Protein AF-A0A0Q5QV87-F1 (afdb_monomer)

Solvent-accessible surface area (backbone atoms only — not comparable to full-atom values): 5694 Å² total; per-residue (Å²): 135,84,82,78,74,77,78,78,58,72,74,76,65,68,63,78,70,57,68,65,55,54,49,50,48,14,52,50,34,26,51,54,11,47,52,39,25,52,51,25,50,51,50,49,44,44,34,76,71,67,65,51,84,56,61,35,87,90,78,71,43,77,48,56,68,65,60,53,48,51,52,38,47,50,41,24,53,49,11,47,50,40,18,50,52,11,48,48,48,44,48,57,57,44,72,75,42,82,80,69,128

Secondary structure (DSSP, 8-state):
---------GGGGS----HHHHHHHHHHHHHHHHHHHHHHHHHHIIIIIH--PPBPTTT-SBPPHHHHHHHHHHHHHHHHHHHHHHHHHHHHHHHT-TT--

pLDDT: mean 80.94, std 17.09, range [43.22, 96.56]

Structure (mmCIF, N/CA/C/O backbone):
data_AF-A0A0Q5QV87-F1
#
_entry.id   AF-A0A0Q5QV87-F1
#
loop_
_atom_site.group_PDB
_atom_site.id
_atom_site.type_symbol
_atom_site.label_atom_id
_atom_site.label_alt_id
_atom_site.label_comp_id
_atom_site.label_asym_id
_atom_site.label_entity_id
_atom_site.label_seq_id
_atom_site.pdbx_PDB_ins_code
_atom_site.Cartn_x
_atom_site.Cartn_y
_atom_site.Cartn_z
_atom_site.occupancy
_atom_site.B_iso_or_equiv
_atom_site.auth_seq_id
_atom_site.auth_comp_id
_atom_site.auth_asym_id
_atom_site.auth_atom_id
_atom_site.pdbx_PDB_model_num
ATOM 1 N N . MET A 1 1 ? -24.338 32.020 56.469 1.00 43.72 1 MET A N 1
ATOM 2 C CA . MET A 1 1 ? -24.141 30.595 56.130 1.00 43.72 1 MET A CA 1
ATOM 3 C C . MET A 1 1 ? -23.728 30.560 54.665 1.00 43.72 1 MET A C 1
ATOM 5 O O . MET A 1 1 ? -24.567 30.794 53.809 1.00 43.72 1 MET A O 1
ATOM 9 N N . ALA A 1 2 ? -22.423 30.494 54.391 1.00 44.25 2 ALA A N 1
ATOM 10 C CA . ALA A 1 2 ? -21.893 30.604 53.032 1.00 44.25 2 ALA A CA 1
ATOM 11 C C . ALA A 1 2 ? -22.128 29.286 52.283 1.00 44.25 2 ALA A C 1
ATOM 13 O O . ALA A 1 2 ? -21.658 28.235 52.716 1.00 44.25 2 ALA A O 1
ATOM 14 N N . LEU A 1 3 ? -22.896 29.357 51.196 1.00 48.56 3 LEU A N 1
ATOM 15 C CA . LEU A 1 3 ? -23.112 28.267 50.254 1.00 48.56 3 LEU A CA 1
ATOM 16 C C . LEU A 1 3 ? -21.819 28.125 49.437 1.00 48.56 3 LEU A C 1
ATOM 18 O O . LEU A 1 3 ? -21.518 28.963 48.592 1.00 48.56 3 LEU A O 1
ATOM 22 N N . ILE A 1 4 ? -21.002 27.126 49.757 1.00 52.38 4 ILE A N 1
ATOM 23 C CA . ILE A 1 4 ? -19.833 26.781 48.948 1.00 52.38 4 ILE A CA 1
ATOM 24 C C . ILE A 1 4 ? -20.374 26.042 47.725 1.00 52.38 4 ILE A C 1
ATOM 26 O O . ILE A 1 4 ? -20.790 24.888 47.831 1.00 52.38 4 ILE A O 1
ATOM 30 N N . ASP A 1 5 ? -20.415 26.728 46.584 1.00 56.97 5 ASP A N 1
ATOM 3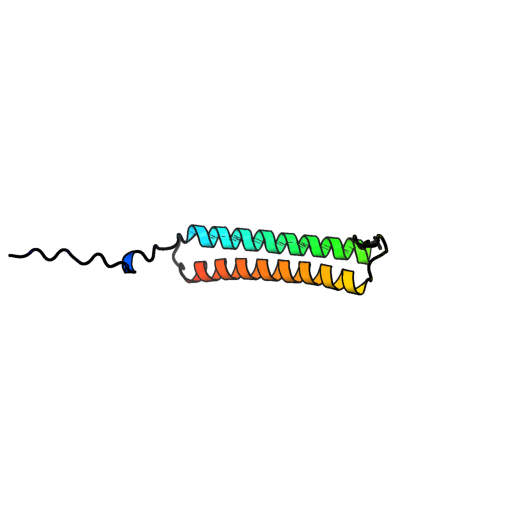1 C CA . ASP A 1 5 ? -20.718 26.114 45.296 1.00 56.97 5 ASP A CA 1
ATOM 32 C C . ASP A 1 5 ? -19.749 24.945 45.053 1.00 56.97 5 ASP A C 1
ATOM 34 O O . ASP A 1 5 ? -18.531 25.114 45.202 1.00 56.97 5 ASP A O 1
ATOM 38 N N . PRO A 1 6 ? -20.238 23.747 44.683 1.00 54.31 6 PRO A N 1
ATOM 39 C CA . PRO A 1 6 ? -19.358 22.632 44.396 1.00 54.31 6 PRO A CA 1
ATOM 40 C C . PRO A 1 6 ? -18.494 23.004 43.194 1.00 54.31 6 PRO A C 1
ATOM 42 O O . PRO A 1 6 ? -18.991 23.243 42.091 1.00 54.31 6 PRO A O 1
ATOM 45 N N . ILE A 1 7 ? -17.186 23.053 43.440 1.00 55.88 7 ILE A N 1
ATOM 46 C CA . ILE A 1 7 ? -16.123 23.188 42.449 1.00 55.88 7 ILE A CA 1
ATOM 47 C C . ILE A 1 7 ? -16.470 22.267 41.277 1.00 55.88 7 ILE A C 1
ATOM 49 O O . ILE A 1 7 ? -16.393 21.041 41.380 1.00 55.88 7 ILE A O 1
ATOM 53 N N . LYS A 1 8 ? -16.902 22.862 40.159 1.00 54.75 8 LYS A N 1
ATOM 54 C CA . LYS A 1 8 ? -17.089 22.158 38.891 1.00 54.75 8 LYS A CA 1
ATOM 55 C C . LYS A 1 8 ? -15.723 21.626 38.495 1.00 54.75 8 LYS A C 1
ATOM 57 O O . LYS A 1 8 ? -14.921 22.365 37.938 1.00 54.75 8 LYS A O 1
ATOM 62 N N . ASN A 1 9 ? -15.454 20.367 38.830 1.00 55.72 9 ASN A N 1
ATOM 63 C CA . ASN A 1 9 ? -14.232 19.667 38.467 1.00 55.72 9 ASN A CA 1
ATOM 64 C C . ASN A 1 9 ? -14.017 19.798 36.948 1.00 55.72 9 ASN A C 1
ATOM 66 O O . ASN A 1 9 ? -14.738 19.145 36.186 1.00 55.72 9 ASN A O 1
ATOM 70 N N . PRO A 1 10 ? -13.025 20.576 36.470 1.00 53.31 10 PRO A N 1
ATOM 71 C CA . PRO A 1 10 ? -12.747 20.673 35.037 1.00 53.31 10 PRO A CA 1
ATOM 72 C C . PRO A 1 10 ? -12.298 19.317 34.460 1.00 53.31 10 PRO A C 1
ATOM 74 O O . PRO A 1 10 ? -12.443 19.073 33.265 1.00 53.31 10 PRO A O 1
ATOM 77 N N . LEU A 1 11 ? -11.869 18.391 35.328 1.00 52.12 11 LEU A N 1
ATOM 78 C CA . LEU A 1 11 ? -11.518 17.000 35.024 1.00 52.12 11 LEU A CA 1
ATOM 79 C C . LEU A 1 11 ? -12.723 16.105 34.674 1.00 52.12 11 LEU A C 1
ATOM 81 O O . LEU A 1 11 ? -12.552 15.103 33.985 1.00 52.12 11 LEU A O 1
ATOM 85 N N . GLY A 1 12 ? -13.948 16.471 35.074 1.00 46.97 12 GLY A N 1
ATOM 86 C CA . GLY A 1 12 ? -15.171 15.777 34.634 1.00 46.97 12 GLY A CA 1
ATOM 87 C C . GLY A 1 12 ? -15.510 16.039 33.160 1.00 46.97 12 GLY A C 1
ATOM 88 O O . GLY A 1 12 ? -16.309 15.323 32.558 1.00 46.97 12 GLY A O 1
ATOM 89 N N . THR A 1 13 ? -14.856 17.044 32.569 1.00 47.84 13 THR A N 1
ATOM 90 C CA . THR A 1 13 ? -14.978 17.446 31.163 1.00 47.84 13 THR A CA 1
ATOM 91 C C . THR A 1 13 ? -13.884 16.829 30.292 1.00 47.84 13 THR A C 1
ATOM 93 O O . THR A 1 13 ? -13.701 17.253 29.150 1.00 47.84 13 THR A O 1
ATOM 96 N N . ILE A 1 14 ? -13.195 15.775 30.756 1.00 50.47 14 ILE A N 1
ATOM 97 C CA . ILE A 1 14 ? -12.572 14.804 29.843 1.00 50.47 14 ILE A CA 1
ATOM 98 C C . ILE A 1 14 ? -13.722 14.002 29.235 1.00 50.47 14 ILE A C 1
ATOM 100 O O . ILE A 1 14 ? -14.072 12.885 29.612 1.00 50.47 14 ILE A O 1
ATOM 104 N N . ARG A 1 15 ? -14.391 14.712 28.334 1.00 52.16 15 ARG A N 1
ATOM 105 C CA . ARG A 1 15 ? -15.486 14.329 27.475 1.00 52.16 15 ARG A CA 1
ATOM 106 C C . ARG A 1 15 ? -15.196 12.926 26.976 1.00 52.16 15 ARG A C 1
ATOM 108 O O . ARG A 1 15 ? -14.250 12.739 26.215 1.00 52.16 15 ARG A O 1
ATOM 115 N N . LYS A 1 16 ? -16.006 11.962 27.426 1.00 56.59 16 LYS A N 1
ATOM 116 C CA . LYS A 1 16 ? -16.109 10.616 26.858 1.00 56.59 16 LYS A CA 1
ATOM 117 C C . LYS A 1 16 ? -16.083 10.778 25.339 1.00 56.59 16 LYS A C 1
ATOM 119 O O . LYS A 1 16 ? -17.087 11.191 24.758 1.00 56.59 16 LYS A O 1
ATOM 124 N N . GLN A 1 17 ? -14.928 10.573 24.702 1.00 57.09 17 GLN A N 1
ATOM 125 C CA . GLN A 1 17 ? -14.878 10.617 23.250 1.00 57.09 17 GLN A CA 1
ATOM 126 C C . GLN A 1 17 ? -15.854 9.537 22.784 1.00 57.09 17 GLN A C 1
ATOM 128 O O . GLN A 1 17 ? -15.802 8.418 23.306 1.00 57.09 17 GLN A O 1
ATOM 133 N N . PRO A 1 18 ? -16.816 9.876 21.913 1.00 62.19 18 PRO A N 1
ATOM 134 C CA . PRO A 1 18 ? -17.909 8.975 21.617 1.00 62.19 18 PRO A CA 1
ATOM 135 C C . PRO A 1 18 ? -17.298 7.701 21.044 1.00 62.19 18 PRO A C 1
ATOM 137 O O . PRO A 1 18 ? -16.614 7.731 20.024 1.00 62.19 18 PRO A O 1
ATOM 140 N N . THR A 1 19 ? -17.512 6.572 21.714 1.00 67.94 19 THR A N 1
ATOM 141 C CA . THR A 1 19 ? -17.016 5.249 21.302 1.00 67.94 19 THR A CA 1
ATOM 142 C C . THR A 1 19 ? -17.408 4.921 19.853 1.00 67.94 19 THR A C 1
ATOM 144 O O . THR A 1 19 ? -16.710 4.179 19.160 1.00 67.94 19 THR A O 1
ATOM 147 N N . SER A 1 20 ? -18.477 5.548 19.347 1.00 75.75 20 SER A N 1
ATOM 148 C CA . SER A 1 20 ? -18.893 5.520 17.944 1.00 75.75 20 SER A CA 1
ATOM 149 C C . SER A 1 20 ? -17.906 6.187 16.978 1.00 75.75 20 SER A C 1
ATOM 151 O O . SER A 1 20 ? -17.732 5.676 15.871 1.00 75.75 20 SER A O 1
ATOM 153 N N . PHE A 1 21 ? -17.225 7.270 17.368 1.00 81.50 21 PHE A N 1
ATOM 154 C CA . PHE A 1 21 ? -16.214 7.933 16.540 1.00 81.50 21 PHE A CA 1
ATOM 155 C C . PHE A 1 21 ? -15.023 7.014 16.298 1.00 81.50 21 PHE A C 1
ATOM 157 O O . PHE A 1 21 ? -14.685 6.769 15.146 1.00 81.50 21 PHE A O 1
ATOM 164 N N . TYR A 1 22 ? -14.447 6.421 17.346 1.00 78.81 22 TYR A N 1
ATOM 165 C CA . TYR A 1 22 ? -13.315 5.504 17.189 1.00 78.81 22 TYR A CA 1
ATOM 166 C C . TYR A 1 22 ? -13.683 4.222 16.450 1.00 78.81 22 TYR A C 1
ATOM 168 O O . TYR A 1 22 ? -12.902 3.727 15.642 1.00 78.81 22 TYR A O 1
ATOM 176 N N . ARG A 1 23 ? -14.893 3.697 16.669 1.00 81.56 23 ARG A N 1
ATOM 177 C CA . ARG A 1 23 ? -15.383 2.533 15.922 1.00 81.56 23 ARG A CA 1
ATOM 178 C C . ARG A 1 23 ? -15.582 2.866 14.440 1.00 81.56 23 ARG A C 1
ATOM 180 O O . ARG A 1 23 ? -15.287 2.040 13.580 1.00 81.56 23 ARG A O 1
ATOM 187 N N . ARG A 1 24 ? -16.050 4.076 14.120 1.00 85.62 24 ARG A N 1
ATOM 188 C CA . ARG A 1 24 ? -16.154 4.560 12.736 1.00 85.62 24 ARG A CA 1
ATOM 189 C C . ARG A 1 24 ? -14.765 4.772 12.135 1.00 85.62 24 ARG A C 1
ATOM 191 O O . ARG A 1 24 ? -14.514 4.280 11.042 1.00 85.62 24 ARG A O 1
ATOM 198 N N . LEU A 1 25 ? -13.864 5.421 12.867 1.00 86.62 25 LEU A N 1
ATOM 199 C CA . LEU A 1 25 ? -12.482 5.666 12.468 1.00 86.62 25 LEU A CA 1
ATOM 200 C C . LEU A 1 25 ? -11.752 4.351 12.180 1.00 86.62 25 LEU A C 1
ATOM 202 O O . LEU A 1 25 ? -11.245 4.183 11.081 1.00 86.62 25 LEU A O 1
ATOM 206 N N . GLY A 1 26 ? -11.794 3.382 13.095 1.00 86.88 26 GLY A N 1
ATOM 207 C CA . GLY A 1 26 ? -11.177 2.070 12.901 1.00 86.88 26 GLY A CA 1
ATOM 208 C C . GLY A 1 26 ? -11.674 1.366 11.635 1.00 86.88 26 GLY A C 1
ATOM 209 O O . GLY A 1 26 ? -10.864 0.866 10.864 1.00 86.88 26 GLY A O 1
ATOM 210 N N . ARG A 1 27 ? -12.986 1.413 11.345 1.00 89.88 27 ARG A N 1
ATOM 211 C CA . ARG A 1 27 ? -13.548 0.861 10.095 1.00 89.88 27 ARG A CA 1
ATOM 212 C C . ARG A 1 27 ? -13.025 1.575 8.850 1.00 89.88 27 ARG A C 1
ATOM 214 O O . ARG A 1 27 ? -12.660 0.899 7.894 1.00 89.88 27 ARG A O 1
ATOM 221 N N 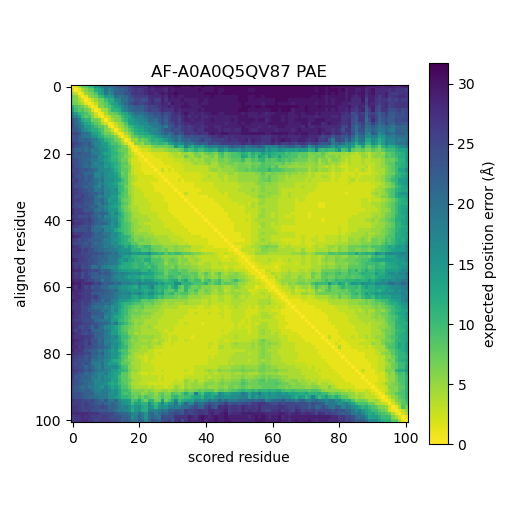. TRP A 1 28 ? -12.989 2.909 8.857 1.00 91.19 28 TRP A N 1
ATOM 222 C CA . TRP A 1 28 ? -12.445 3.685 7.738 1.00 91.19 28 TRP A CA 1
ATOM 223 C C . TRP A 1 28 ? -10.968 3.385 7.516 1.00 91.19 28 TRP A C 1
ATOM 225 O O . TRP A 1 28 ? -10.570 3.135 6.388 1.00 91.19 28 TRP A O 1
ATOM 235 N N . TRP A 1 29 ? -10.171 3.333 8.581 1.00 90.56 29 TRP A N 1
ATOM 236 C CA . TRP A 1 29 ? -8.745 3.030 8.495 1.00 90.56 29 TRP A CA 1
ATOM 237 C C . TRP A 1 29 ? -8.497 1.616 7.968 1.00 90.56 29 TRP A C 1
ATOM 239 O O . TRP A 1 29 ? -7.682 1.436 7.067 1.00 90.56 29 TRP A O 1
ATOM 249 N N . THR A 1 30 ? -9.259 0.623 8.437 1.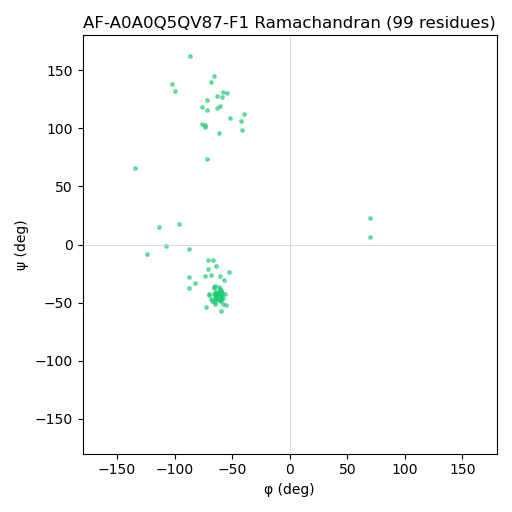00 93.12 30 THR A N 1
ATOM 250 C CA . THR A 1 30 ? -9.203 -0.735 7.882 1.00 93.12 30 THR A CA 1
ATOM 251 C C . THR A 1 30 ? -9.559 -0.764 6.398 1.00 93.12 30 THR A C 1
ATOM 253 O O . THR A 1 30 ? -8.833 -1.382 5.619 1.00 93.12 30 THR A O 1
ATOM 256 N N . ALA A 1 31 ? -10.635 -0.085 5.991 1.00 93.31 31 ALA A N 1
ATOM 257 C CA . ALA A 1 31 ? -11.068 -0.053 4.597 1.00 93.31 31 ALA A CA 1
ATOM 258 C C . ALA A 1 31 ? -10.037 0.639 3.694 1.00 93.31 31 ALA A C 1
ATOM 260 O O . ALA A 1 31 ? -9.625 0.068 2.687 1.00 93.31 31 ALA A O 1
ATOM 261 N N . THR A 1 32 ? -9.571 1.828 4.083 1.00 93.94 32 THR A N 1
ATOM 262 C CA . THR A 1 32 ? -8.576 2.600 3.330 1.00 93.94 32 THR A CA 1
ATOM 263 C C . THR A 1 32 ? -7.257 1.843 3.217 1.00 93.94 32 THR A C 1
ATOM 265 O O . THR A 1 32 ? -6.727 1.715 2.118 1.00 93.94 32 THR A O 1
ATOM 268 N N . GLY A 1 33 ? -6.745 1.286 4.319 1.00 93.06 33 GLY A N 1
ATOM 269 C CA . GLY A 1 33 ? -5.502 0.516 4.295 1.00 93.06 33 GLY A CA 1
ATOM 270 C C . GLY A 1 33 ? -5.593 -0.723 3.400 1.00 93.06 33 GLY A C 1
ATOM 271 O O . GLY A 1 33 ? -4.704 -0.972 2.586 1.00 93.06 33 GLY A O 1
ATOM 272 N N . SER A 1 34 ? -6.714 -1.450 3.474 1.00 94.94 34 SER A N 1
ATOM 273 C CA . SER A 1 34 ? -6.957 -2.621 2.620 1.00 94.94 34 SER A CA 1
ATOM 274 C C . SER A 1 34 ? -7.037 -2.233 1.143 1.00 94.94 34 SER A C 1
ATOM 276 O O . SER A 1 34 ? -6.470 -2.920 0.298 1.00 94.94 34 SER A O 1
ATOM 278 N N . LEU A 1 35 ? -7.694 -1.113 0.825 1.00 96.38 35 LEU A N 1
ATOM 279 C CA . LEU A 1 35 ? -7.801 -0.613 -0.545 1.00 96.38 35 LEU A CA 1
ATOM 280 C C . LEU A 1 35 ? -6.427 -0.252 -1.123 1.00 96.38 35 LEU A C 1
ATOM 282 O O . LEU A 1 35 ? -6.124 -0.635 -2.250 1.00 96.38 35 LEU A O 1
ATOM 286 N N . VAL A 1 36 ? -5.583 0.432 -0.345 1.00 95.94 36 VAL A N 1
ATOM 287 C CA . VAL A 1 36 ? -4.212 0.778 -0.754 1.00 95.94 36 VAL A CA 1
ATOM 288 C C . VAL A 1 36 ? -3.372 -0.481 -0.985 1.00 95.94 36 VAL A C 1
ATOM 290 O O . VAL A 1 36 ? -2.662 -0.565 -1.984 1.00 95.94 36 VAL A O 1
ATOM 293 N N . PHE A 1 37 ? -3.488 -1.485 -0.113 1.00 95.75 37 PHE A N 1
ATOM 294 C CA . PHE A 1 37 ? -2.779 -2.757 -0.270 1.00 95.75 37 PHE A CA 1
ATOM 295 C C . PHE A 1 37 ? -3.197 -3.510 -1.543 1.00 95.75 37 PHE A C 1
ATOM 297 O O . PHE A 1 37 ? -2.344 -3.988 -2.297 1.00 95.75 37 PHE A O 1
ATOM 304 N N . VAL A 1 38 ? -4.504 -3.588 -1.813 1.00 96.56 38 VAL A N 1
ATOM 305 C CA . VAL A 1 38 ? -5.032 -4.201 -3.042 1.00 96.56 38 VAL A CA 1
ATOM 306 C C . VAL A 1 38 ? -4.544 -3.434 -4.267 1.00 96.56 38 VAL A C 1
ATOM 308 O O . VAL A 1 38 ? -4.063 -4.045 -5.217 1.00 96.56 38 VAL A O 1
ATOM 311 N N . PHE A 1 39 ? -4.598 -2.104 -4.232 1.00 95.88 39 PHE A N 1
ATOM 312 C CA . PHE A 1 39 ? -4.112 -1.265 -5.322 1.00 95.88 39 PHE A CA 1
ATOM 313 C C . PHE A 1 39 ? -2.618 -1.484 -5.604 1.00 95.88 39 PHE A C 1
ATOM 315 O O . PHE A 1 39 ? -2.241 -1.712 -6.752 1.00 95.88 39 PHE A O 1
ATOM 322 N N . ALA A 1 40 ? -1.772 -1.499 -4.570 1.00 95.38 40 ALA A N 1
ATOM 323 C CA . ALA A 1 40 ? -0.344 -1.779 -4.714 1.00 95.38 40 ALA A CA 1
ATOM 324 C C . ALA A 1 40 ? -0.089 -3.181 -5.294 1.00 95.38 40 ALA A C 1
ATOM 326 O O . ALA A 1 40 ? 0.778 -3.352 -6.148 1.00 95.38 40 ALA A O 1
ATOM 327 N N . SER A 1 41 ? -0.886 -4.171 -4.886 1.00 94.38 41 SER A N 1
ATOM 328 C CA . SER A 1 41 ? -0.805 -5.538 -5.411 1.00 94.38 41 SER A CA 1
ATOM 329 C C . SER A 1 41 ? -1.173 -5.599 -6.898 1.00 94.38 41 SER A C 1
ATOM 331 O O . SER A 1 41 ? -0.486 -6.257 -7.674 1.00 94.38 41 SER A O 1
ATOM 333 N N . VAL A 1 42 ? -2.210 -4.868 -7.324 1.00 95.94 42 VAL A N 1
ATOM 334 C CA . VAL A 1 42 ? -2.570 -4.739 -8.747 1.00 95.94 42 VAL A CA 1
ATOM 335 C C . VAL A 1 42 ? -1.439 -4.076 -9.533 1.00 95.94 42 VAL A C 1
ATOM 337 O O . VAL A 1 42 ? -1.064 -4.591 -10.582 1.00 95.94 42 VAL A O 1
ATOM 340 N N . LEU A 1 43 ? -0.846 -2.993 -9.021 1.00 94.06 43 LEU A N 1
ATOM 341 C CA . LEU A 1 43 ? 0.307 -2.351 -9.663 1.00 94.06 43 LEU A CA 1
ATOM 342 C C . LEU A 1 43 ? 1.495 -3.308 -9.807 1.00 94.06 43 LEU A C 1
ATOM 344 O O . LEU A 1 43 ? 2.117 -3.340 -10.866 1.00 94.06 43 LEU A O 1
ATOM 348 N N . ALA A 1 44 ? 1.776 -4.115 -8.781 1.00 93.44 44 ALA A N 1
ATOM 349 C CA . ALA A 1 44 ? 2.827 -5.126 -8.833 1.00 93.44 44 ALA A CA 1
ATOM 350 C C . ALA A 1 44 ? 2.569 -6.146 -9.951 1.00 93.44 44 ALA A C 1
ATOM 352 O O . ALA A 1 44 ? 3.458 -6.426 -10.750 1.00 93.44 44 ALA A O 1
ATOM 353 N N . VAL A 1 45 ? 1.343 -6.668 -10.046 1.00 94.50 45 VAL A N 1
ATOM 354 C CA . VAL A 1 45 ? 0.963 -7.643 -11.079 1.00 94.50 45 VAL A CA 1
ATOM 355 C C . VAL A 1 45 ? 1.014 -7.023 -12.475 1.00 94.50 45 VAL A C 1
ATOM 357 O O . VAL A 1 45 ? 1.517 -7.646 -13.404 1.00 94.50 45 VAL A O 1
ATOM 360 N N . VAL A 1 46 ? 0.536 -5.792 -12.642 1.00 93.50 46 VAL A N 1
ATOM 361 C CA . VAL A 1 46 ? 0.578 -5.088 -13.932 1.00 93.50 46 VAL A CA 1
ATOM 362 C C . VAL A 1 46 ? 2.021 -4.837 -14.375 1.00 93.50 46 VAL A C 1
ATOM 364 O O . VAL A 1 46 ? 2.368 -5.100 -15.525 1.00 93.50 46 VAL A O 1
ATOM 367 N N . HIS A 1 47 ? 2.880 -4.386 -13.465 1.00 91.44 47 HIS A N 1
ATOM 368 C CA . HIS A 1 47 ? 4.267 -4.073 -13.791 1.00 91.44 47 HIS A CA 1
ATOM 369 C C . HIS A 1 47 ? 5.113 -5.333 -14.022 1.00 91.44 47 HIS A C 1
ATOM 371 O O . HIS A 1 47 ? 5.712 -5.485 -15.082 1.00 91.44 47 HIS A O 1
ATOM 377 N N . TYR A 1 48 ? 5.127 -6.263 -13.064 1.00 90.06 48 TYR A N 1
ATOM 378 C CA . TYR A 1 48 ? 5.996 -7.445 -13.109 1.00 90.06 48 TYR A CA 1
ATOM 379 C C . TYR A 1 48 ? 5.378 -8.636 -13.847 1.00 90.06 48 TYR A C 1
ATOM 381 O O . TYR A 1 48 ? 6.110 -9.456 -14.391 1.00 90.06 48 TYR A O 1
ATOM 389 N N . GLY A 1 49 ? 4.049 -8.751 -13.870 1.00 91.56 49 GLY A N 1
ATOM 390 C CA . GLY A 1 49 ? 3.344 -9.846 -14.543 1.00 91.56 49 GLY A CA 1
ATOM 391 C C . GLY A 1 49 ? 3.052 -9.569 -16.017 1.00 91.56 49 GLY A C 1
ATOM 392 O O . GLY A 1 49 ? 3.167 -10.477 -16.834 1.00 91.56 49 GLY A O 1
ATOM 393 N N . TYR A 1 50 ? 2.712 -8.324 -16.365 1.00 92.69 50 TYR A N 1
ATOM 394 C CA . TYR A 1 50 ? 2.405 -7.925 -17.748 1.00 92.69 50 TYR A CA 1
ATOM 395 C C . TYR A 1 50 ? 3.495 -7.062 -18.403 1.00 92.69 50 TYR A C 1
ATOM 397 O O . TYR A 1 50 ? 3.361 -6.703 -19.571 1.00 92.69 50 TYR A O 1
ATOM 405 N N . GLY A 1 51 ? 4.575 -6.733 -17.686 1.00 88.00 51 GLY A N 1
ATOM 406 C CA . GLY A 1 51 ? 5.721 -6.004 -18.240 1.00 88.00 51 GLY A CA 1
ATOM 407 C C . GLY A 1 51 ? 5.433 -4.541 -18.580 1.00 88.00 51 GLY A C 1
ATOM 408 O O . GLY A 1 51 ? 6.116 -3.967 -19.425 1.00 88.00 51 GLY A O 1
ATOM 409 N N . VAL A 1 52 ? 4.413 -3.929 -17.968 1.00 90.75 52 VAL A N 1
ATOM 410 C CA . VAL A 1 52 ? 4.043 -2.536 -18.254 1.00 90.75 52 VAL A CA 1
ATOM 411 C C . VAL A 1 52 ? 5.091 -1.591 -17.656 1.00 90.75 52 VAL A C 1
ATOM 413 O O . VAL A 1 52 ? 5.207 -1.541 -16.429 1.00 90.75 52 VAL A O 1
ATOM 416 N N . PRO A 1 53 ? 5.841 -0.814 -18.462 1.00 89.38 53 PRO A N 1
ATOM 417 C CA . PRO A 1 53 ? 6.874 0.072 -17.940 1.00 89.38 53 PRO A CA 1
ATOM 418 C C . PRO A 1 53 ? 6.260 1.226 -17.140 1.00 89.38 53 PRO A C 1
ATOM 420 O O . PRO A 1 53 ? 5.246 1.809 -17.526 1.00 89.38 53 PRO A O 1
ATOM 423 N N . MET A 1 54 ? 6.902 1.578 -16.026 1.00 89.81 54 MET A N 1
ATOM 424 C CA . MET A 1 54 ? 6.603 2.799 -15.280 1.00 89.81 54 MET A CA 1
ATOM 425 C C . MET A 1 54 ? 7.637 3.856 -15.642 1.00 89.81 54 MET A C 1
ATOM 427 O O . MET A 1 54 ? 8.833 3.575 -15.649 1.00 89.81 54 MET A O 1
ATOM 431 N N . TYR A 1 55 ? 7.172 5.060 -15.957 1.00 91.25 55 TYR A N 1
ATOM 432 C CA . TYR A 1 55 ? 8.030 6.163 -16.371 1.00 91.25 55 TYR A CA 1
ATOM 433 C C . TYR A 1 55 ? 8.236 7.137 -15.219 1.00 91.25 55 TYR A C 1
ATOM 435 O O . TYR A 1 55 ? 7.294 7.471 -14.496 1.00 91.25 55 TYR A O 1
ATOM 443 N N . ASP A 1 56 ? 9.471 7.603 -15.063 1.00 88.12 56 ASP A N 1
ATOM 444 C CA . ASP A 1 56 ? 9.785 8.664 -14.120 1.00 88.12 56 ASP A CA 1
ATOM 445 C C . ASP A 1 56 ? 9.225 9.985 -14.662 1.00 88.12 56 ASP A C 1
ATOM 447 O O . ASP A 1 56 ? 9.496 10.412 -15.787 1.00 88.12 56 ASP A O 1
ATOM 451 N N . LYS A 1 57 ? 8.405 10.639 -13.839 1.00 87.19 57 LYS A N 1
ATOM 452 C CA . LYS A 1 57 ? 7.738 11.899 -14.173 1.00 87.19 57 LYS A CA 1
ATOM 453 C C . LYS A 1 57 ? 8.733 13.029 -14.468 1.00 87.19 57 LYS A C 1
ATOM 455 O O . LYS A 1 57 ? 8.379 13.963 -15.183 1.00 87.19 57 LYS A O 1
ATOM 460 N N . ASN A 1 58 ? 9.937 12.978 -13.902 1.00 90.00 58 ASN A N 1
ATOM 461 C CA . ASN A 1 58 ? 10.893 14.083 -13.969 1.00 90.00 58 ASN A CA 1
ATOM 462 C C . ASN A 1 58 ? 11.685 14.109 -15.281 1.00 90.00 58 ASN A C 1
ATOM 464 O O . ASN A 1 58 ? 12.038 15.184 -15.756 1.00 90.00 58 ASN A O 1
ATOM 468 N N . ASN A 1 59 ? 11.971 12.943 -15.860 1.00 90.25 59 ASN A N 1
ATOM 469 C CA . ASN A 1 59 ? 12.823 12.802 -17.048 1.00 90.25 59 ASN A CA 1
ATOM 470 C C . ASN A 1 59 ? 12.133 12.065 -18.212 1.00 90.25 59 ASN A C 1
ATOM 472 O O . ASN A 1 59 ? 12.686 12.022 -19.309 1.00 90.25 59 ASN A O 1
ATOM 476 N N . GLY A 1 60 ? 10.946 11.488 -17.996 1.00 88.69 60 GLY A N 1
ATOM 477 C CA . GLY A 1 60 ? 10.206 10.723 -19.000 1.00 88.69 60 GLY A CA 1
ATOM 478 C C . GLY A 1 60 ? 10.844 9.381 -19.373 1.00 88.69 60 GLY A C 1
ATOM 479 O O . GLY A 1 60 ? 10.367 8.727 -20.299 1.00 88.69 60 GLY A O 1
ATOM 480 N N . GLN A 1 61 ? 11.910 8.960 -18.687 1.00 92.00 61 GLN A N 1
ATOM 481 C CA . GLN A 1 61 ? 12.576 7.682 -18.929 1.00 92.00 61 GLN A CA 1
ATOM 482 C C . GLN A 1 61 ? 11.918 6.556 -18.129 1.00 92.00 61 GLN A C 1
ATOM 484 O O . GLN A 1 61 ? 11.166 6.792 -17.183 1.00 92.00 61 GLN A O 1
ATOM 489 N N . ILE A 1 62 ? 12.186 5.310 -18.523 1.00 89.75 62 ILE A N 1
ATOM 490 C CA . ILE A 1 62 ? 11.729 4.137 -17.772 1.00 89.75 62 ILE A CA 1
ATOM 491 C C . ILE A 1 62 ? 12.398 4.169 -16.393 1.00 89.75 62 ILE A C 1
ATOM 493 O O . ILE A 1 62 ? 13.614 4.313 -16.288 1.00 89.75 62 ILE A O 1
ATOM 497 N N . SER A 1 63 ? 11.587 4.064 -15.343 1.00 90.38 63 SER A N 1
ATOM 498 C CA . SER A 1 63 ? 12.056 4.030 -13.960 1.00 90.38 63 SER A CA 1
ATOM 499 C C . SER A 1 63 ? 12.869 2.766 -13.689 1.00 90.38 63 SER A C 1
ATOM 501 O O . SER A 1 63 ? 12.547 1.691 -14.195 1.00 90.38 63 SER A O 1
ATOM 503 N N . ASP A 1 64 ? 13.888 2.889 -12.837 1.00 90.62 64 ASP A N 1
ATOM 504 C CA . ASP A 1 64 ? 14.665 1.742 -12.371 1.00 90.62 64 ASP A CA 1
ATOM 505 C C . ASP A 1 64 ? 13.749 0.707 -11.677 1.00 90.62 64 ASP A C 1
ATOM 507 O O . ASP A 1 64 ? 12.966 1.089 -10.794 1.00 90.62 64 ASP A O 1
ATOM 511 N N . PRO A 1 65 ? 13.832 -0.596 -12.018 1.00 87.38 65 PRO A N 1
ATOM 512 C CA . PRO A 1 65 ? 12.962 -1.622 -11.443 1.00 87.38 65 PRO A CA 1
ATOM 513 C C . PRO A 1 65 ? 13.022 -1.693 -9.915 1.00 87.38 65 PRO A C 1
ATOM 515 O O . PRO A 1 65 ? 12.020 -2.024 -9.278 1.00 87.38 65 PRO A O 1
ATOM 518 N N . THR A 1 66 ? 14.172 -1.364 -9.320 1.00 88.88 66 THR A N 1
ATOM 519 C CA . THR A 1 66 ? 14.368 -1.353 -7.863 1.00 88.88 66 THR A CA 1
ATOM 520 C C . THR A 1 66 ? 13.598 -0.213 -7.210 1.00 88.88 66 THR A C 1
ATOM 522 O O . THR A 1 66 ? 12.947 -0.410 -6.182 1.00 88.88 66 THR A O 1
ATOM 525 N N . ALA A 1 67 ? 13.626 0.976 -7.817 1.00 89.56 67 ALA A N 1
ATOM 526 C CA . ALA A 1 67 ? 12.868 2.128 -7.339 1.00 89.56 67 ALA A CA 1
ATOM 527 C C . ALA A 1 67 ? 11.356 1.869 -7.421 1.00 89.56 67 ALA A C 1
ATOM 529 O O . ALA A 1 67 ? 10.625 2.138 -6.465 1.00 89.56 67 ALA A O 1
ATOM 530 N N . VAL A 1 68 ? 10.893 1.271 -8.524 1.00 91.44 68 VAL A N 1
ATOM 531 C CA . VAL A 1 68 ? 9.488 0.866 -8.689 1.00 91.44 68 VAL A CA 1
ATOM 532 C C . VAL A 1 68 ? 9.091 -0.172 -7.637 1.00 9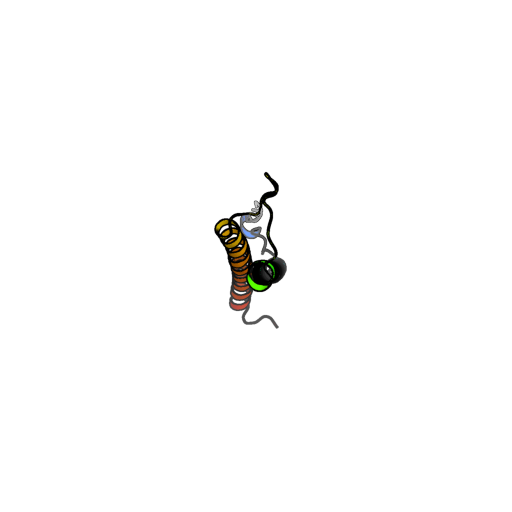1.44 68 VAL A C 1
ATOM 534 O O . VAL A 1 68 ? 8.066 -0.004 -6.970 1.00 91.44 68 VAL A O 1
ATOM 537 N N . ALA A 1 69 ? 9.928 -1.193 -7.419 1.00 91.44 69 ALA A N 1
ATOM 538 C CA . ALA A 1 69 ? 9.696 -2.220 -6.402 1.00 91.44 69 ALA A CA 1
ATOM 539 C C . ALA A 1 69 ? 9.558 -1.601 -5.009 1.00 91.44 69 ALA A C 1
ATOM 541 O O . ALA A 1 69 ? 8.627 -1.929 -4.274 1.00 91.44 69 ALA A O 1
ATOM 542 N N . ALA A 1 70 ? 10.461 -0.682 -4.66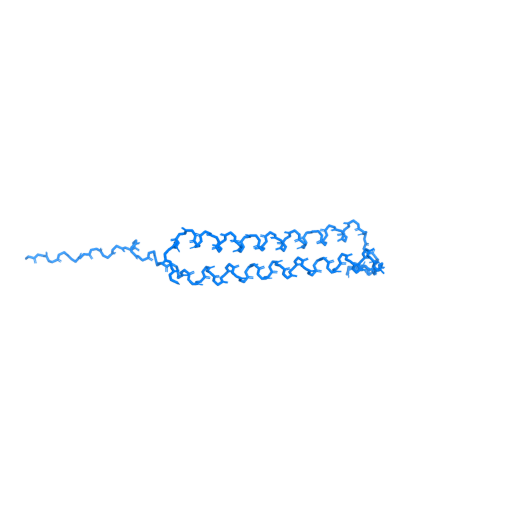1 1.00 92.88 70 ALA A N 1
ATOM 543 C CA . ALA A 1 70 ? 10.469 -0.013 -3.368 1.00 92.88 70 ALA A CA 1
ATOM 544 C C . ALA A 1 70 ? 9.198 0.817 -3.147 1.00 92.88 70 ALA A C 1
ATOM 546 O O . ALA A 1 70 ? 8.602 0.740 -2.073 1.00 92.88 70 ALA A O 1
ATOM 547 N N . ILE A 1 71 ? 8.741 1.562 -4.158 1.00 92.88 71 ILE A N 1
ATOM 548 C CA . ILE A 1 71 ? 7.512 2.364 -4.069 1.00 92.88 71 ILE A CA 1
ATOM 549 C C . ILE A 1 71 ? 6.287 1.461 -3.907 1.00 92.88 71 ILE A C 1
ATOM 551 O O . ILE A 1 71 ? 5.465 1.691 -3.018 1.00 92.88 71 ILE A O 1
ATOM 555 N N . ILE A 1 72 ? 6.170 0.413 -4.726 1.00 94.19 72 ILE A N 1
ATOM 556 C CA . ILE A 1 72 ? 5.055 -0.540 -4.649 1.00 94.19 72 ILE A CA 1
ATOM 557 C C . ILE A 1 72 ? 5.047 -1.247 -3.290 1.00 94.19 72 ILE A C 1
ATO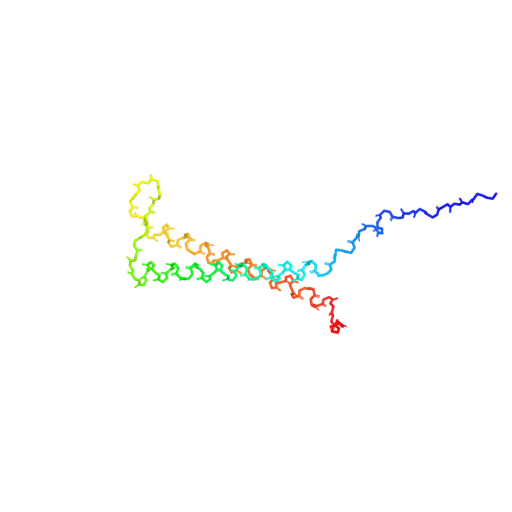M 559 O O . ILE A 1 72 ? 3.996 -1.342 -2.653 1.00 94.19 72 ILE A O 1
ATOM 563 N N . ALA A 1 73 ? 6.211 -1.690 -2.808 1.00 94.19 73 ALA A N 1
ATOM 564 C CA . ALA A 1 73 ? 6.348 -2.303 -1.495 1.00 94.19 73 ALA A CA 1
ATOM 565 C C . ALA A 1 73 ? 5.963 -1.321 -0.381 1.00 94.19 73 ALA A C 1
ATOM 567 O O . ALA A 1 73 ? 5.190 -1.683 0.502 1.00 94.19 73 ALA A O 1
ATOM 568 N N . MET A 1 74 ? 6.428 -0.071 -0.437 1.00 96.50 74 MET A N 1
ATOM 569 C CA . MET A 1 74 ? 6.085 0.956 0.549 1.00 96.50 74 MET A CA 1
ATOM 570 C C . MET A 1 74 ? 4.578 1.230 0.582 1.00 96.50 74 MET A C 1
ATOM 572 O O . MET A 1 74 ? 4.001 1.333 1.664 1.00 96.50 74 MET A O 1
ATOM 576 N N . LEU A 1 75 ? 3.921 1.298 -0.580 1.00 93.75 75 LEU A N 1
ATOM 577 C CA . LEU A 1 75 ? 2.466 1.442 -0.671 1.00 93.75 75 LEU A CA 1
ATOM 578 C C . LEU A 1 75 ? 1.745 0.215 -0.102 1.00 93.75 75 LEU A C 1
ATOM 580 O O . LEU A 1 75 ? 0.822 0.368 0.697 1.00 93.75 75 LEU A O 1
ATOM 584 N N . GLY A 1 76 ? 2.187 -0.991 -0.461 1.00 94.62 76 GLY A N 1
ATOM 585 C CA . GLY A 1 76 ? 1.626 -2.241 0.047 1.00 94.62 76 GLY A CA 1
ATOM 586 C C . GLY A 1 76 ? 1.748 -2.343 1.568 1.00 94.62 76 GLY A C 1
ATOM 587 O O . GLY A 1 76 ? 0.739 -2.446 2.268 1.00 94.62 76 GLY A O 1
ATOM 588 N N . PHE A 1 77 ? 2.967 -2.243 2.100 1.00 94.62 77 PHE A N 1
ATOM 589 C CA . PHE A 1 77 ? 3.222 -2.286 3.540 1.00 94.62 77 PHE A CA 1
ATOM 590 C C . PHE A 1 77 ? 2.538 -1.140 4.283 1.00 94.62 77 PHE A C 1
ATOM 592 O O . PHE A 1 77 ? 1.964 -1.373 5.344 1.00 94.62 77 PHE A O 1
ATOM 599 N N . GLY A 1 78 ? 2.534 0.072 3.725 1.00 93.44 78 GLY A N 1
ATOM 600 C CA . GLY A 1 78 ? 1.828 1.216 4.300 1.00 93.44 78 GLY A CA 1
ATOM 601 C C . GLY A 1 78 ? 0.321 0.977 4.393 1.00 93.44 78 GLY A C 1
ATOM 602 O O . GLY A 1 78 ? -0.274 1.184 5.451 1.00 93.44 78 GLY A O 1
ATOM 603 N N . GLY A 1 79 ? -0.295 0.467 3.323 1.00 92.94 79 GLY A N 1
ATOM 604 C CA . GLY A 1 79 ? -1.708 0.088 3.309 1.00 92.94 79 GLY A CA 1
ATOM 605 C C . GLY A 1 79 ? -2.027 -0.996 4.339 1.00 92.94 79 GLY A C 1
ATOM 606 O O . GLY A 1 79 ? -2.937 -0.833 5.156 1.00 92.94 79 GLY A O 1
ATOM 607 N N . LEU A 1 80 ? -1.230 -2.066 4.370 1.00 94.81 80 LEU A N 1
ATOM 608 C CA . LEU A 1 80 ? -1.385 -3.149 5.341 1.00 94.81 80 LEU A CA 1
ATOM 609 C C . LEU A 1 80 ? -1.251 -2.641 6.783 1.00 94.81 80 LEU A C 1
ATOM 611 O O . LEU A 1 80 ? -2.082 -2.960 7.632 1.00 94.81 80 LEU A O 1
ATOM 615 N N . PHE A 1 81 ? -0.249 -1.806 7.052 1.00 95.50 81 PHE A N 1
ATOM 616 C CA . PHE A 1 81 ? -0.015 -1.213 8.364 1.00 95.50 81 PHE A CA 1
ATOM 617 C C . PHE A 1 81 ? -1.202 -0.358 8.826 1.00 95.50 81 PHE A C 1
ATOM 619 O O . PHE A 1 81 ? -1.711 -0.541 9.934 1.00 95.50 81 PHE A O 1
ATOM 626 N N . VAL A 1 82 ? -1.709 0.523 7.960 1.00 93.50 82 VAL A N 1
ATOM 627 C CA . VAL A 1 82 ? -2.904 1.339 8.234 1.00 93.50 82 VAL A CA 1
ATOM 628 C C . VAL A 1 82 ? -4.122 0.450 8.499 1.00 93.50 82 VAL A C 1
ATOM 630 O O . VAL A 1 82 ? -4.893 0.712 9.430 1.00 93.50 82 VAL A O 1
ATOM 633 N N . ALA A 1 83 ? -4.274 -0.641 7.742 1.00 92.44 83 ALA A N 1
ATOM 634 C CA . ALA A 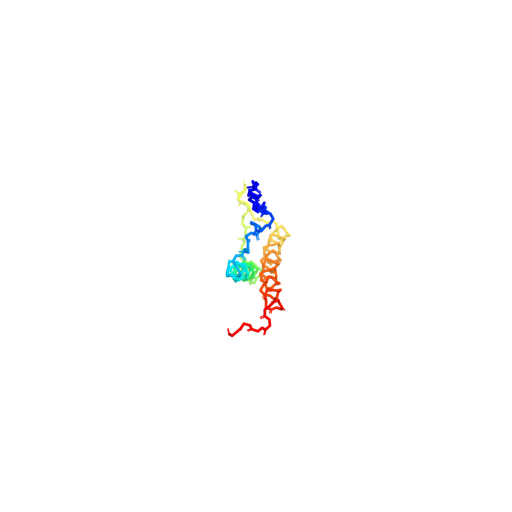1 83 ? -5.364 -1.581 7.954 1.00 92.44 83 ALA A CA 1
ATOM 635 C C . ALA A 1 83 ? -5.268 -2.275 9.321 1.00 92.44 83 ALA A C 1
ATOM 637 O O . ALA A 1 83 ? -6.272 -2.372 10.037 1.00 92.44 83 ALA A O 1
ATOM 638 N N . MET A 1 84 ? -4.059 -2.697 9.703 1.00 94.06 84 MET A N 1
ATOM 639 C CA . MET A 1 84 ? -3.768 -3.302 11.003 1.00 94.06 84 MET A CA 1
ATOM 640 C C . MET A 1 84 ? -4.046 -2.338 12.157 1.00 94.06 84 MET A C 1
ATOM 642 O O . MET A 1 84 ? -4.671 -2.751 13.134 1.00 94.06 84 MET A O 1
ATOM 646 N N . LEU A 1 85 ? -3.676 -1.059 12.041 1.00 92.50 85 LEU A N 1
ATOM 647 C CA . LEU A 1 85 ? -4.026 -0.044 13.041 1.00 92.50 85 LEU A CA 1
ATOM 648 C C . LEU A 1 85 ? -5.545 0.095 13.200 1.00 92.50 85 LEU A C 1
ATOM 650 O O . LEU A 1 85 ? -6.047 0.099 14.325 1.00 92.50 85 LEU A O 1
ATOM 654 N N . GLY A 1 86 ? -6.291 0.134 12.092 1.00 88.69 86 GLY A N 1
ATOM 655 C CA . GL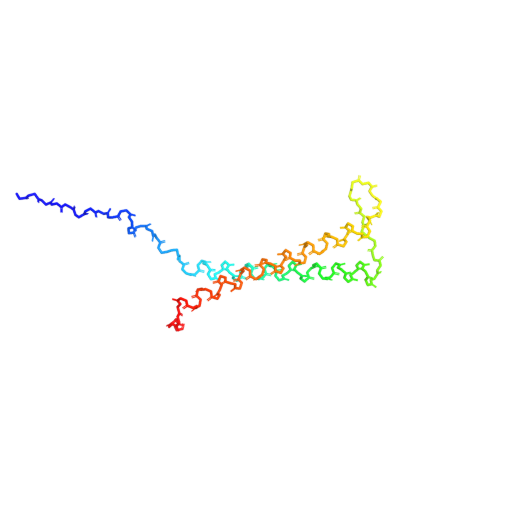Y A 1 86 ? -7.756 0.153 12.134 1.00 88.69 86 GLY A CA 1
ATOM 656 C C . GLY A 1 86 ? -8.340 -1.069 12.852 1.00 88.69 86 GLY A C 1
ATOM 657 O O . GLY A 1 86 ? -9.222 -0.930 13.704 1.00 88.69 86 GLY A O 1
ATOM 658 N N . ILE A 1 87 ? -7.792 -2.261 12.587 1.00 91.06 87 ILE A N 1
ATOM 659 C CA . ILE A 1 87 ? -8.201 -3.510 13.249 1.00 91.06 87 ILE A CA 1
ATOM 660 C C . ILE A 1 87 ? -7.873 -3.470 14.743 1.00 91.06 87 ILE A C 1
ATOM 662 O O . ILE A 1 87 ? -8.712 -3.864 15.553 1.00 91.06 87 ILE A O 1
ATOM 666 N N . LEU A 1 88 ? -6.686 -2.991 15.123 1.00 91.19 88 LEU A N 1
ATOM 667 C CA . LEU A 1 88 ? -6.278 -2.856 16.522 1.00 91.19 88 LEU A CA 1
ATOM 668 C C . LEU A 1 88 ? -7.216 -1.918 17.280 1.00 91.19 88 LEU A C 1
ATOM 670 O O . LEU A 1 88 ? -7.712 -2.299 18.335 1.00 91.19 88 LEU A O 1
ATOM 674 N N . ILE A 1 89 ? -7.554 -0.758 16.707 1.00 86.88 89 ILE A N 1
ATOM 675 C CA . ILE A 1 89 ? -8.545 0.162 17.282 1.00 86.88 89 ILE A CA 1
ATOM 676 C C . ILE A 1 89 ? -9.869 -0.581 17.510 1.00 86.88 89 ILE A C 1
ATOM 678 O O . ILE A 1 89 ? -10.394 -0.597 18.623 1.00 86.88 89 ILE A O 1
ATOM 682 N N . LEU A 1 90 ? -10.393 -1.266 16.491 1.00 86.88 90 LEU A N 1
ATOM 683 C CA . LEU A 1 90 ? -11.655 -2.005 16.612 1.00 86.88 90 LEU A CA 1
ATOM 684 C C . LEU A 1 90 ? -11.599 -3.125 17.662 1.00 86.88 90 LEU A C 1
ATOM 686 O O . LEU A 1 90 ? -12.592 -3.346 18.361 1.00 86.88 90 LEU A O 1
ATOM 690 N N . ARG A 1 91 ? -10.462 -3.817 17.790 1.00 85.62 91 ARG A N 1
ATOM 691 C CA . ARG A 1 91 ? -10.248 -4.869 18.793 1.00 85.62 91 ARG A CA 1
ATOM 692 C C . ARG A 1 91 ? -10.216 -4.300 20.208 1.00 85.62 91 ARG A C 1
ATOM 694 O O . ARG A 1 91 ? -10.956 -4.801 21.049 1.00 85.62 91 ARG A O 1
ATOM 701 N N . THR A 1 92 ? -9.453 -3.235 20.447 1.00 82.88 92 THR A N 1
ATOM 702 C CA . THR A 1 92 ? -9.333 -2.599 21.769 1.00 82.88 92 THR A CA 1
ATOM 703 C C . THR A 1 92 ? -10.684 -2.091 22.281 1.00 82.88 92 THR A C 1
ATOM 705 O O . THR A 1 92 ? -11.031 -2.283 23.446 1.00 82.88 92 THR A O 1
ATOM 708 N N . PHE A 1 93 ? -11.511 -1.509 21.405 1.00 72.00 93 PHE A N 1
ATOM 709 C CA . PHE A 1 93 ? -12.853 -1.061 21.794 1.00 72.00 93 PHE A CA 1
ATOM 710 C C . PHE A 1 93 ? -13.853 -2.211 21.985 1.00 72.00 93 PHE A C 1
ATOM 712 O O . PHE A 1 93 ? -14.778 -2.072 22.783 1.00 72.00 93 PHE A O 1
ATOM 719 N N . ARG A 1 94 ? -13.674 -3.352 21.304 1.00 69.75 94 ARG A N 1
ATOM 720 C CA . ARG A 1 94 ? -14.475 -4.562 21.554 1.00 69.75 94 ARG A CA 1
ATOM 721 C C . ARG A 1 94 ? -14.129 -5.187 22.909 1.00 69.75 94 ARG A C 1
ATOM 723 O O . ARG A 1 94 ? -15.040 -5.539 23.646 1.00 69.75 94 ARG A O 1
ATOM 730 N N . SER A 1 95 ? -12.846 -5.283 23.268 1.00 62.88 95 SER A N 1
ATOM 731 C CA . SER A 1 95 ? -12.420 -5.848 24.561 1.00 62.88 95 SER A CA 1
ATOM 732 C C . SER A 1 95 ? -12.800 -4.982 25.764 1.00 62.88 95 SER A C 1
ATOM 734 O O . SER A 1 95 ? -12.969 -5.504 26.859 1.00 62.88 95 SER A O 1
ATOM 736 N N . HIS A 1 96 ? -12.955 -3.668 25.579 1.00 58.72 96 HIS A N 1
ATOM 737 C CA . HIS A 1 96 ? -13.432 -2.754 26.626 1.00 58.72 96 HIS A CA 1
ATOM 738 C C . HIS A 1 96 ? -14.957 -2.621 26.705 1.00 58.72 96 HIS A C 1
ATOM 740 O O . HIS A 1 96 ? -15.458 -1.956 27.609 1.00 58.72 96 HIS A O 1
ATOM 746 N N . ASN A 1 97 ? -15.704 -3.264 25.805 1.00 54.84 97 ASN A N 1
ATOM 747 C CA . ASN A 1 97 ? -17.158 -3.353 25.895 1.00 54.84 97 ASN A CA 1
ATOM 748 C C . ASN A 1 97 ? -17.637 -4.792 25.618 1.00 54.84 97 ASN A C 1
ATOM 750 O O . ASN A 1 97 ? -18.296 -5.027 24.602 1.00 54.84 97 ASN A O 1
ATOM 754 N N . PRO A 1 98 ? -17.303 -5.764 26.492 1.00 53.19 98 PRO A N 1
ATOM 755 C CA . PRO A 1 98 ? -17.682 -7.166 26.302 1.00 53.19 98 PRO A CA 1
ATOM 756 C C . PRO A 1 98 ? -19.200 -7.409 26.390 1.00 53.19 98 PRO A C 1
ATOM 758 O O . PRO A 1 98 ? -19.660 -8.459 25.961 1.00 53.19 98 PRO A O 1
ATOM 761 N N . ASN A 1 99 ? -19.972 -6.430 26.887 1.00 49.94 99 ASN A N 1
ATOM 762 C CA . ASN A 1 99 ? -21.414 -6.541 27.144 1.00 49.94 99 ASN A CA 1
ATOM 763 C C . ASN A 1 99 ? -22.272 -5.633 26.241 1.00 49.94 99 ASN A C 1
ATOM 765 O O . ASN A 1 99 ? -23.428 -5.361 26.557 1.00 49.94 99 ASN A O 1
ATOM 769 N N . GLY A 1 100 ? -21.721 -5.097 25.151 1.00 51.94 100 GLY A N 1
ATOM 770 C CA . GLY A 1 100 ? -22.514 -4.315 24.206 1.00 51.94 100 GLY A CA 1
ATOM 771 C C . GLY A 1 100 ? -23.411 -5.227 23.374 1.00 51.94 100 GLY A C 1
ATOM 772 O O . GLY A 1 100 ? -22.893 -5.839 22.443 1.00 51.94 100 GLY A O 1
ATOM 773 N N . ASN A 1 101 ? -24.700 -5.292 23.733 1.00 43.22 101 ASN A N 1
ATOM 774 C CA . ASN A 1 101 ? -25.807 -5.824 22.922 1.00 43.22 101 ASN A CA 1
ATOM 775 C C . ASN A 1 101 ? -25.589 -5.677 21.407 1.00 43.22 101 ASN A C 1
ATOM 777 O O . ASN A 1 101 ? -25.219 -4.559 20.965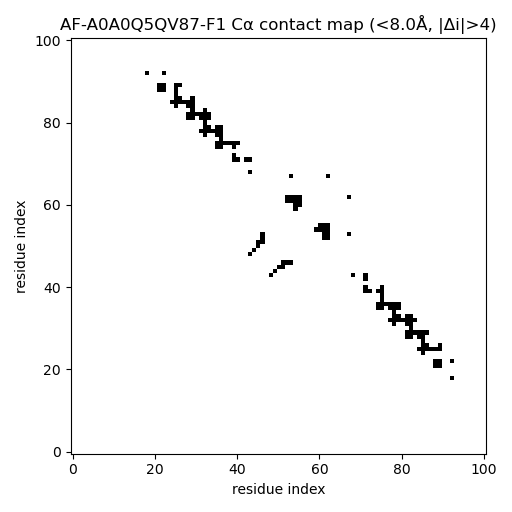 1.00 43.22 101 ASN A O 1
#

Sequence (101 aa):
MALIDPIKNPLGTIRKQPTSFYRRLGRWWTATGSLVFVFASVLAVVHYGYGVPMYDKNNGQISDPTAVAAIIAMLGFGGLFVAMLGILILRTFRSHNPNGN

Foldseek 3Di:
DDDDDPDPPVVVPPPPPPLVVLLVVLVVLLVQLVVLLVVLVVVCCCCVVVVDFDADPPPRHGDDPVVSVVVSVCSNVSSVVSNVVSVVSNVVSCVVCVPDD

Nearest PDB structures (foldseek):
  7a0g-assembly1_III  TM=8.539E-01  e=1.870E+00  Serratia marcescens
  6nrb-assembly1_1  TM=6.923E-01  e=5.606E+00  Homo sapiens
  6nr9-assembly1_1  TM=5.639E-01  e=4.714E+00  Homo sapiens
  6nrc-assembly1_6  TM=3.764E-01  e=4.994E+00  Homo sapiens

Radius of gyration: 23.81 Å; Cα contacts (8 Å, |Δi|>4): 85; chains: 1; bounding box: 40×40×75 Å

Mean predicted aligned error: 11.31 Å